Protein AF-A0A973DZA7-F1 (afdb_monomer)

Secondary structure (DSSP, 8-state):
--------EEEEEEEEEETTEEEEEEEEEEEE----

Sequence (36 aa):
AIQTRRLTMGVADGIVEADGEVIYQVKDMKVALSES

Mean predicted aligned error: 9.28 Å

pLDDT: mean 74.71, std 10.26, range [48.28, 85.12]

Solvent-accessible surface area (backbone atoms only — not comparable to full-atom values): 2558 Å² total; per-residue (Å²): 136,85,82,77,79,82,66,57,68,49,75,46,72,48,75,43,69,55,99,91,39,78,76,43,78,46,75,78,41,76,46,68,62,77,88,130

Radius of gyration: 15.8 Å; Cα contacts (8 Å, |Δi|>4): 43; chains: 1; bounding box: 34×14×44 Å

Structure (mmCIF, N/CA/C/O backbone):
data_AF-A0A973DZA7-F1
#
_entry.id   AF-A0A973DZA7-F1
#
loop_
_atom_site.group_PDB
_atom_site.id
_atom_site.type_symbol
_atom_site.label_atom_id
_atom_site.label_alt_id
_atom_site.label_comp_id
_atom_site.label_asym_id
_atom_site.label_entity_id
_atom_site.label_seq_id
_atom_site.pdbx_PDB_ins_code
_atom_site.Cartn_x
_atom_site.Cartn_y
_atom_site.Cartn_z
_atom_site.occupancy
_atom_site.B_iso_or_equiv
_atom_site.auth_seq_id
_atom_site.auth_comp_id
_atom_site.auth_asym_id
_atom_site.auth_atom_id
_atom_site.pdbx_PDB_model_num
ATOM 1 N N . ALA A 1 1 ? 19.306 1.325 -29.749 1.00 48.28 1 ALA A N 1
ATOM 2 C CA . ALA A 1 1 ? 18.982 2.232 -28.631 1.00 48.28 1 ALA A CA 1
ATOM 3 C C . ALA A 1 1 ? 17.888 1.581 -27.793 1.00 48.28 1 ALA A C 1
ATOM 5 O O . ALA A 1 1 ? 16.773 1.457 -28.276 1.00 48.28 1 ALA A O 1
ATOM 6 N N . ILE A 1 2 ? 18.212 1.074 -26.601 1.00 50.75 2 ILE A N 1
ATOM 7 C CA . ILE A 1 2 ? 17.210 0.500 -25.691 1.00 50.75 2 ILE A CA 1
ATOM 8 C C . ILE A 1 2 ? 16.756 1.645 -24.786 1.00 50.75 2 ILE A C 1
ATOM 10 O O . ILE A 1 2 ? 17.477 2.035 -23.873 1.00 50.75 2 ILE A O 1
ATOM 14 N N . GLN A 1 3 ? 15.600 2.238 -25.088 1.00 56.56 3 GLN A N 1
ATOM 15 C CA . GLN A 1 3 ? 14.942 3.168 -24.174 1.00 56.56 3 GLN A CA 1
ATOM 16 C C . GLN A 1 3 ? 14.375 2.355 -23.010 1.00 56.56 3 GLN A C 1
ATOM 18 O O . GLN A 1 3 ? 13.269 1.823 -23.086 1.00 56.56 3 GLN A O 1
ATOM 23 N N . THR A 1 4 ? 15.133 2.232 -21.926 1.00 60.72 4 THR A N 1
ATOM 24 C CA . THR A 1 4 ? 14.586 1.792 -20.643 1.00 60.72 4 THR A CA 1
ATOM 25 C C . THR A 1 4 ? 13.644 2.885 -20.151 1.00 60.72 4 THR A C 1
ATOM 27 O O . THR A 1 4 ? 14.071 3.875 -19.561 1.00 60.72 4 THR A O 1
ATOM 30 N N . ARG A 1 5 ? 12.347 2.734 -20.439 1.00 62.47 5 ARG A N 1
ATOM 31 C CA . ARG A 1 5 ? 11.290 3.542 -19.823 1.00 62.47 5 ARG A CA 1
ATOM 32 C C . ARG A 1 5 ? 11.331 3.231 -18.328 1.00 62.47 5 ARG A C 1
ATOM 34 O O . ARG A 1 5 ? 10.931 2.147 -17.910 1.00 62.47 5 ARG A O 1
ATOM 41 N N . ARG A 1 6 ? 11.938 4.118 -17.537 1.00 62.50 6 ARG A N 1
ATOM 42 C CA . ARG A 1 6 ? 12.011 3.969 -16.081 1.00 62.50 6 ARG A CA 1
ATOM 43 C C . ARG A 1 6 ? 10.603 4.187 -15.534 1.00 62.50 6 ARG A C 1
ATOM 45 O O . ARG A 1 6 ? 10.169 5.322 -15.408 1.00 62.50 6 ARG A O 1
ATOM 52 N N . LEU A 1 7 ? 9.887 3.101 -15.261 1.00 66.31 7 LEU A N 1
ATOM 53 C CA . LEU A 1 7 ? 8.636 3.1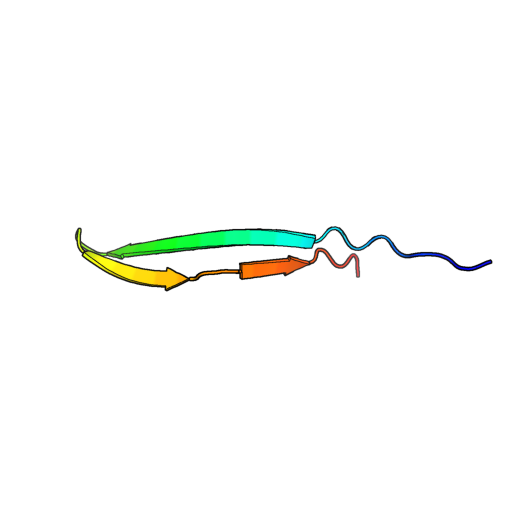59 -14.515 1.00 66.31 7 LEU A CA 1
ATOM 54 C C . LEU A 1 7 ? 8.987 3.387 -13.042 1.00 66.31 7 LEU A C 1
ATOM 56 O O . LEU A 1 7 ? 9.683 2.569 -12.437 1.00 66.31 7 LEU A O 1
ATOM 60 N N . THR A 1 8 ? 8.538 4.503 -12.474 1.00 72.12 8 THR A N 1
ATOM 61 C CA . THR A 1 8 ? 8.663 4.753 -11.034 1.00 72.12 8 THR A CA 1
ATOM 62 C C . THR A 1 8 ? 7.608 3.911 -10.318 1.00 72.12 8 THR A C 1
ATOM 64 O O . THR A 1 8 ? 6.409 4.147 -10.480 1.00 72.12 8 THR A O 1
ATOM 67 N N . MET A 1 9 ? 8.056 2.901 -9.567 1.00 76.94 9 MET A N 1
ATOM 68 C CA . MET A 1 9 ? 7.202 2.011 -8.778 1.00 76.94 9 MET A CA 1
ATOM 69 C C . MET A 1 9 ? 7.341 2.346 -7.292 1.00 76.94 9 MET A C 1
ATOM 71 O O . MET A 1 9 ? 8.447 2.325 -6.755 1.00 76.94 9 MET A O 1
ATOM 75 N N . GLY A 1 10 ? 6.223 2.649 -6.641 1.00 81.50 10 GLY A N 1
ATOM 76 C CA . GLY A 1 10 ? 6.120 2.797 -5.193 1.00 81.50 10 GLY A CA 1
ATOM 77 C C . GLY A 1 10 ? 5.532 1.539 -4.559 1.00 81.50 10 GLY A C 1
ATOM 78 O O . GLY A 1 10 ? 4.638 0.916 -5.134 1.00 81.50 10 GLY A O 1
ATOM 79 N N . VAL A 1 11 ? 6.030 1.175 -3.378 1.00 81.62 11 VAL A N 1
ATOM 80 C CA . VAL A 1 11 ? 5.427 0.148 -2.520 1.00 81.62 11 VAL A CA 1
ATOM 81 C C . VAL A 1 11 ? 4.909 0.829 -1.261 1.00 81.62 11 VAL A C 1
ATOM 83 O O . VAL A 1 11 ? 5.640 1.617 -0.659 1.00 81.62 11 VAL A O 1
ATOM 86 N N . ALA A 1 12 ? 3.663 0.555 -0.886 1.00 82.38 12 ALA A N 1
ATOM 87 C CA . ALA A 1 12 ? 3.043 1.108 0.310 1.00 82.38 12 ALA A CA 1
ATOM 88 C C . ALA A 1 12 ? 2.224 0.046 1.050 1.00 82.38 12 ALA A C 1
ATOM 90 O O . ALA A 1 12 ? 1.670 -0.865 0.442 1.00 82.38 12 ALA A O 1
ATOM 91 N N . ASP A 1 13 ? 2.112 0.207 2.362 1.00 83.44 13 ASP A N 1
ATOM 92 C CA . ASP A 1 13 ? 1.143 -0.516 3.177 1.00 83.44 13 ASP A CA 1
ATOM 93 C C . ASP A 1 13 ? 0.036 0.457 3.588 1.00 83.44 13 ASP A C 1
ATOM 95 O O . ASP A 1 13 ? 0.286 1.649 3.793 1.00 83.44 13 ASP A O 1
ATOM 99 N N . GLY A 1 14 ? -1.197 -0.037 3.685 1.00 83.12 14 GLY A N 1
ATOM 100 C CA . GLY A 1 14 ? -2.361 0.766 4.044 1.00 83.12 14 GLY A CA 1
ATOM 101 C C . GLY A 1 14 ? -3.235 0.044 5.056 1.00 83.12 14 GLY A C 1
ATOM 102 O O . GLY A 1 14 ? -3.506 -1.146 4.918 1.00 83.12 14 GLY A O 1
ATOM 103 N N . ILE A 1 15 ? -3.696 0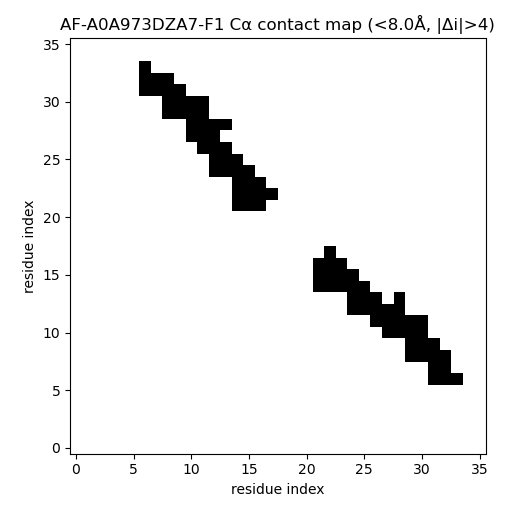.767 6.066 1.00 85.12 15 ILE A N 1
ATOM 104 C CA . ILE A 1 15 ? -4.706 0.301 7.016 1.00 85.12 15 ILE A CA 1
ATOM 105 C C . ILE A 1 15 ? -5.911 1.227 6.916 1.00 85.12 15 ILE A C 1
ATOM 107 O O . ILE A 1 15 ? -5.763 2.446 6.862 1.00 85.12 15 ILE A O 1
ATOM 111 N N . VAL A 1 16 ? -7.096 0.633 6.829 1.00 84.19 16 VAL A N 1
ATOM 112 C CA . VAL A 1 16 ? -8.370 1.346 6.818 1.0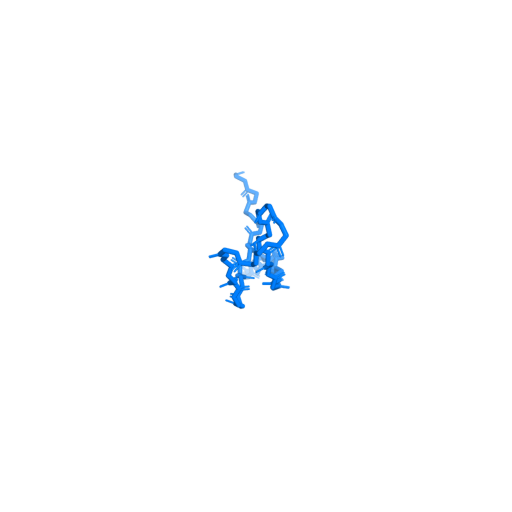0 84.19 16 VAL A CA 1
ATOM 113 C C . VAL A 1 16 ? -9.032 1.102 8.161 1.00 84.19 16 VAL A C 1
ATOM 115 O O . VAL A 1 16 ? -9.376 -0.033 8.491 1.00 84.19 16 VAL A O 1
ATOM 118 N N . GLU A 1 17 ? -9.20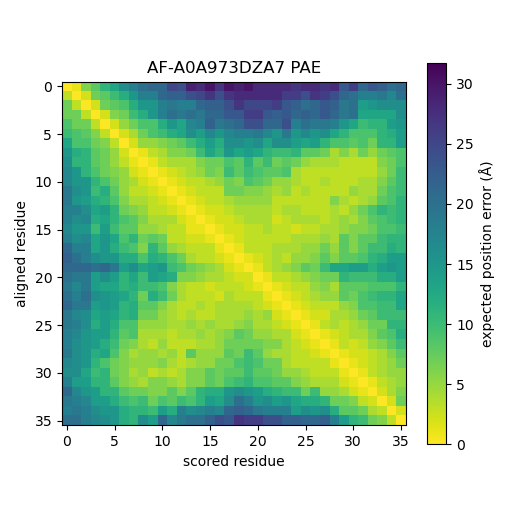2 2.180 8.915 1.00 85.06 17 GLU A N 1
ATOM 119 C CA . GLU A 1 17 ? -9.929 2.205 1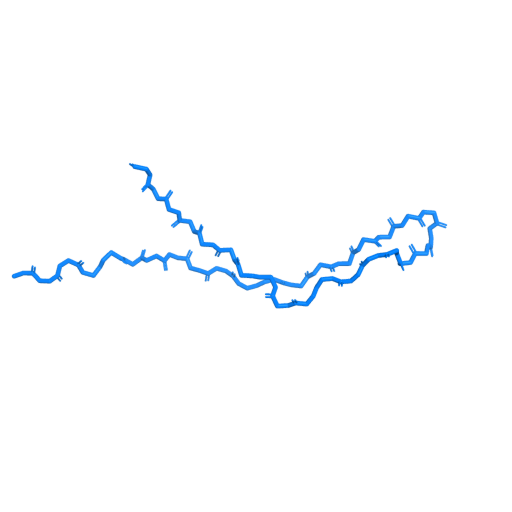0.179 1.00 85.06 17 GLU A CA 1
ATOM 120 C C . GLU A 1 17 ? -11.298 2.848 9.956 1.00 85.06 17 GLU A C 1
ATOM 122 O O . GLU A 1 17 ? -11.395 3.931 9.373 1.00 85.06 17 GLU A O 1
ATOM 127 N N . ALA A 1 18 ? -12.353 2.177 10.410 1.00 83.12 18 ALA A N 1
ATOM 128 C CA . ALA A 1 18 ? -13.705 2.718 10.460 1.00 83.12 18 ALA A CA 1
ATOM 129 C C . ALA A 1 18 ? -14.233 2.554 11.886 1.00 83.12 18 ALA A C 1
ATOM 131 O O . ALA A 1 18 ? -14.116 1.484 12.475 1.00 83.12 18 ALA A O 1
ATOM 132 N N . ASP A 1 19 ? -14.760 3.636 12.459 1.00 84.44 19 ASP A N 1
ATOM 133 C CA . ASP A 1 19 ? -15.356 3.655 13.802 1.00 84.44 19 ASP A CA 1
ATOM 134 C C . ASP A 1 19 ? -14.438 3.153 14.938 1.00 84.44 19 ASP A C 1
ATOM 136 O O . ASP A 1 19 ? -14.898 2.653 15.962 1.00 84.44 19 ASP A O 1
ATOM 140 N N . GLY A 1 20 ? -13.122 3.331 14.783 1.00 85.12 20 GLY A N 1
ATOM 141 C CA . GLY A 1 20 ? -12.118 2.904 15.764 1.00 85.12 20 GLY A CA 1
ATOM 142 C C . GLY A 1 20 ? -11.684 1.442 15.634 1.00 85.12 20 GLY A C 1
ATOM 143 O O . GLY A 1 20 ? -10.890 0.981 16.453 1.00 85.12 20 GLY A O 1
ATOM 144 N N . GLU A 1 21 ? -12.154 0.727 14.608 1.00 77.62 21 GLU A N 1
ATOM 145 C CA . GLU A 1 21 ? -11.760 -0.651 14.318 1.00 77.62 21 GLU A CA 1
ATOM 146 C C . GLU A 1 21 ? -11.100 -0.756 12.931 1.00 77.62 21 GLU A C 1
ATOM 148 O O . GLU A 1 21 ? -11.546 -0.157 11.949 1.00 77.62 21 GLU A O 1
ATOM 153 N N . VAL A 1 22 ? -9.991 -1.500 12.841 1.00 80.75 22 VAL A N 1
ATOM 154 C CA . VAL A 1 22 ? -9.277 -1.721 11.574 1.00 80.75 22 VAL A CA 1
ATOM 155 C C . VAL A 1 22 ? -10.088 -2.707 10.737 1.00 80.75 22 VAL A C 1
ATOM 157 O O . VAL A 1 22 ? -10.070 -3.91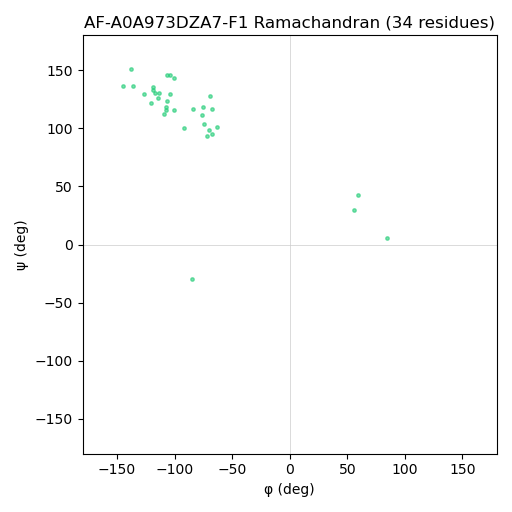0 10.989 1.00 80.75 22 VAL A O 1
ATOM 160 N N . ILE A 1 23 ? -10.790 -2.203 9.725 1.00 83.69 23 ILE A N 1
ATOM 161 C CA . ILE A 1 23 ? -11.659 -3.016 8.867 1.00 83.69 23 ILE A CA 1
ATOM 162 C C . ILE 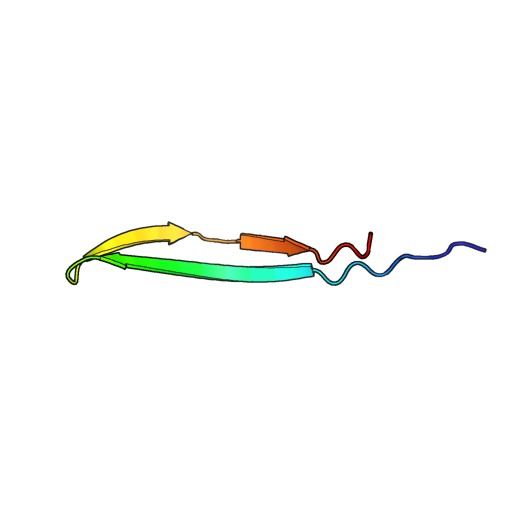A 1 23 ? -10.899 -3.676 7.714 1.00 83.69 23 ILE A C 1
ATOM 164 O O . ILE A 1 23 ? -11.281 -4.755 7.267 1.00 83.69 23 ILE A O 1
ATOM 168 N N . TYR A 1 24 ? -9.815 -3.059 7.233 1.00 74.75 24 TYR A N 1
ATOM 169 C CA . TYR A 1 24 ? -9.004 -3.610 6.149 1.00 74.75 24 TYR A CA 1
ATOM 170 C C . TYR A 1 24 ? -7.525 -3.299 6.338 1.00 74.75 24 TYR A C 1
ATOM 172 O O . TYR A 1 24 ? -7.138 -2.171 6.632 1.00 74.75 24 TYR A O 1
ATOM 180 N N . GLN A 1 25 ? -6.688 -4.304 6.098 1.00 80.19 25 GLN A N 1
ATOM 181 C CA . GLN A 1 25 ? -5.241 -4.162 6.044 1.00 80.19 25 GLN A CA 1
ATOM 182 C C . GLN A 1 25 ? -4.757 -4.599 4.665 1.00 80.19 25 GLN A C 1
ATOM 184 O O . GLN A 1 25 ? -4.976 -5.734 4.242 1.00 80.19 25 GLN A O 1
ATOM 189 N N . VAL A 1 26 ? -4.092 -3.689 3.967 1.00 79.69 26 VAL A N 1
ATOM 190 C CA . VAL A 1 26 ? -3.449 -3.940 2.684 1.00 79.69 26 VAL A CA 1
ATOM 191 C C . VAL A 1 26 ? -1.945 -3.958 2.915 1.00 79.69 26 VAL A C 1
ATOM 193 O O . VAL A 1 26 ? -1.368 -2.956 3.335 1.00 79.69 26 VAL A O 1
ATOM 196 N N . LYS A 1 27 ? -1.3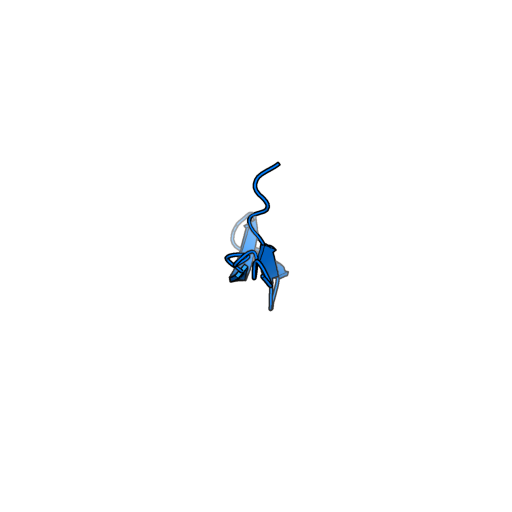28 -5.107 2.638 1.00 80.06 27 LYS A N 1
ATOM 197 C CA . LYS A 1 27 ? 0.127 -5.277 2.605 1.00 80.06 27 LYS A CA 1
ATOM 198 C C . LYS A 1 27 ? 0.629 -5.334 1.171 1.00 80.06 27 LYS A C 1
ATOM 200 O O . LYS A 1 27 ? -0.050 -5.896 0.309 1.00 80.06 27 LYS A O 1
ATOM 205 N N . ASP A 1 28 ? 1.825 -4.802 0.950 1.00 77.00 28 ASP A N 1
ATOM 206 C CA . ASP A 1 28 ? 2.564 -4.878 -0.311 1.00 77.00 28 ASP A CA 1
ATOM 207 C C . ASP A 1 28 ? 1.816 -4.258 -1.506 1.00 77.00 28 ASP A C 1
ATOM 209 O O . ASP A 1 28 ? 1.803 -4.802 -2.619 1.00 77.00 28 ASP A O 1
ATOM 213 N N . MET A 1 29 ? 1.196 -3.091 -1.304 1.00 80.38 29 MET A N 1
ATOM 214 C CA . MET A 1 29 ? 0.546 -2.353 -2.386 1.00 80.38 29 MET A CA 1
ATOM 215 C C . MET A 1 29 ? 1.602 -1.846 -3.369 1.00 80.38 29 MET A C 1
ATOM 217 O O . MET A 1 29 ? 2.435 -1.015 -3.020 1.00 80.38 29 MET A O 1
ATOM 221 N N . LYS A 1 30 ? 1.555 -2.322 -4.617 1.00 79.62 30 LYS A N 1
ATOM 222 C CA . LYS A 1 30 ? 2.460 -1.896 -5.693 1.00 79.62 30 LYS A CA 1
ATOM 223 C C . LYS A 1 30 ? 1.754 -0.893 -6.593 1.00 79.62 30 LYS A C 1
ATOM 225 O O . LYS A 1 30 ? 0.789 -1.242 -7.271 1.00 79.62 30 LYS A O 1
ATOM 230 N N . VAL A 1 31 ? 2.259 0.333 -6.627 1.00 77.25 31 VAL A N 1
ATOM 231 C CA . VAL A 1 31 ? 1.734 1.422 -7.457 1.00 77.25 31 VAL A CA 1
ATOM 232 C C . VAL A 1 31 ? 2.786 1.787 -8.496 1.00 77.25 31 VAL A C 1
ATOM 234 O O . VAL A 1 31 ? 3.929 2.065 -8.147 1.00 77.25 31 VAL A O 1
ATOM 237 N N . ALA A 1 32 ? 2.419 1.787 -9.776 1.00 76.88 32 ALA A N 1
ATOM 238 C CA . ALA A 1 32 ? 3.299 2.207 -10.8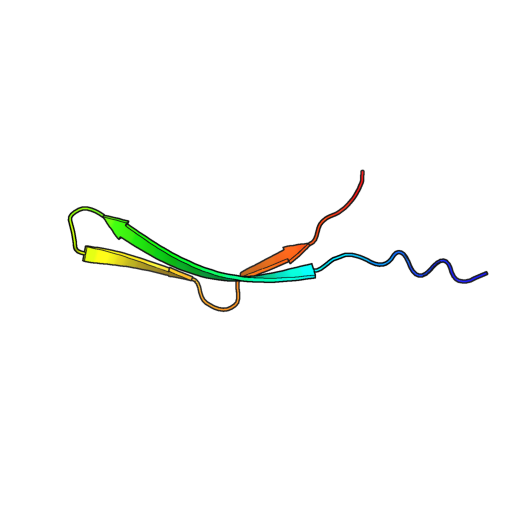62 1.00 76.88 32 ALA A CA 1
ATOM 239 C C . ALA A 1 32 ? 2.708 3.431 -11.563 1.00 76.88 32 ALA A C 1
ATOM 241 O O . ALA A 1 32 ? 1.535 3.427 -11.938 1.00 76.88 32 ALA A O 1
ATOM 242 N N . LEU A 1 33 ? 3.522 4.469 -11.751 1.00 73.25 33 LEU A N 1
ATOM 243 C CA . LEU A 1 33 ? 3.141 5.630 -12.551 1.00 73.25 33 LEU A CA 1
ATOM 244 C C . LEU A 1 33 ? 3.423 5.324 -14.027 1.00 73.25 33 LEU A C 1
ATOM 246 O O . LEU A 1 33 ? 4.573 5.097 -14.407 1.00 73.25 33 LEU A O 1
ATOM 250 N N . SER A 1 34 ? 2.368 5.296 -14.842 1.00 71.81 34 SER A N 1
ATOM 251 C CA . SER A 1 34 ? 2.458 5.196 -16.300 1.00 71.81 34 SER A CA 1
ATOM 252 C C . SER A 1 34 ? 2.040 6.531 -16.905 1.00 71.81 34 SER A C 1
ATOM 254 O O . SER A 1 34 ? 0.873 6.907 -16.816 1.00 71.81 34 SER A O 1
ATOM 256 N N . GLU A 1 35 ? 2.983 7.248 -17.515 1.00 64.31 35 GLU A N 1
ATOM 257 C CA . GLU A 1 35 ? 2.655 8.373 -18.397 1.00 64.31 35 GLU A CA 1
ATOM 258 C C . GLU A 1 35 ? 1.994 7.799 -19.663 1.00 64.31 35 GLU A C 1
ATOM 260 O O . GLU A 1 35 ? 2.485 6.814 -20.222 1.00 64.31 35 GLU A O 1
ATOM 265 N N . SER A 1 36 ? 0.816 8.329 -20.014 1.00 56.59 36 SER A N 1
ATOM 266 C CA . SER A 1 36 ? -0.033 7.869 -21.129 1.00 56.59 36 SER A CA 1
ATOM 267 C C . SER A 1 36 ? 0.561 8.189 -22.497 1.00 56.59 36 SER A C 1
ATOM 269 O O . SER A 1 36 ? 1.155 9.280 -22.633 1.00 56.59 36 SER A O 1
#

Nearest PDB structures (foldseek):
  7zgj-assembly1_B  TM=4.233E-01  e=9.283E+00  Homo sapiens

Foldseek 3Di:
DDPPPDWDKDWDWDFDDDPNRGPDTRHGDIDTDDDD